Protein AF-A0A2V6G605-F1 (afdb_monomer)

Radius of gyration: 18.35 Å; Cα contacts (8 Å, |Δi|>4): 26; chains: 1; bounding box: 51×36×40 Å

Secondary structure (DSSP, 8-state):
-----S---S-HHHHHHHHHTTS--------TT----TT----PPPSPPPPPP-----SSPPHHHHHHHHHHHHHHHHHHHHHHHHHHHHHHTS------

pLDDT: mean 84.26, std 15.75, range [42.09, 97.81]

Foldseek 3Di:
DDDDDPDDDDDPVVQLVCVLVPVNHDDDDPDQPDDRDPSDDDDDDPDDDDDDDDDDDDDDDDPVNVVVVVVVVVVVVVSVVVVVVVVVVSVVPPDDDPDD

Mean predicted aligned error: 8.04 Å

Solvent-accessible surface area (backbone atoms only — not comparable to full-atom values): 7044 Å² total; per-residue (Å²): 138,88,85,83,84,90,76,90,76,97,42,71,70,55,42,51,52,43,35,75,71,66,76,56,86,71,88,78,80,89,55,86,93,69,72,73,57,91,93,51,80,90,79,88,77,79,95,65,82,82,87,84,85,83,87,86,83,78,84,80,80,51,71,70,57,52,53,49,51,57,51,49,54,56,49,51,54,53,50,52,56,52,51,56,58,50,56,54,56,59,60,72,69,70,75,74,83,80,80,129

Sequence (100 aa):
MEWFCGIEVTSERLIQHYVASGYGIGLTVAVPGFNPPPQLRALPLSDFPPVVVGVAWSGKLPNIARQLLAELDIEATTQRARIGKRGSRSAATSFSRVRL

Structure (mmCIF, N/CA/C/O backbone):
data_AF-A0A2V6G605-F1
#
_entry.id   AF-A0A2V6G605-F1
#
loop_
_atom_site.group_PDB
_atom_site.id
_atom_site.type_symbol
_atom_site.label_atom_id
_atom_site.label_alt_id
_atom_site.label_comp_id
_atom_site.label_asym_id
_atom_site.label_entity_id
_atom_site.label_seq_id
_atom_site.pdbx_PDB_ins_code
_atom_site.Cartn_x
_atom_site.Cartn_y
_atom_site.Cartn_z
_atom_site.occupancy
_atom_site.B_iso_or_equiv
_atom_site.auth_seq_id
_atom_site.auth_comp_id
_atom_site.auth_asym_id
_atom_site.auth_atom_id
_atom_site.pdbx_PDB_model_num
ATOM 1 N N . MET A 1 1 ? 25.576 5.158 -2.003 1.00 60.53 1 MET A N 1
ATOM 2 C CA . MET A 1 1 ? 25.125 4.822 -3.368 1.00 60.53 1 MET A CA 1
ATOM 3 C C . MET A 1 1 ? 23.834 5.581 -3.583 1.00 60.53 1 MET A C 1
ATOM 5 O O . MET A 1 1 ? 22.966 5.482 -2.727 1.00 60.53 1 MET A O 1
ATOM 9 N N . GLU A 1 2 ? 23.749 6.387 -4.632 1.00 82.69 2 GLU A N 1
ATOM 10 C CA . GLU A 1 2 ? 22.564 7.190 -4.943 1.00 82.69 2 GLU A CA 1
ATOM 11 C C . GLU A 1 2 ? 21.850 6.539 -6.132 1.00 82.69 2 GLU A C 1
ATOM 13 O O . GLU A 1 2 ? 22.498 6.189 -7.120 1.00 82.69 2 GLU A O 1
ATOM 18 N N . TRP A 1 3 ? 20.545 6.289 -6.007 1.00 81.81 3 TRP A N 1
ATOM 19 C CA . TRP A 1 3 ? 19.729 5.690 -7.063 1.00 81.81 3 TRP A CA 1
ATOM 20 C C . TRP A 1 3 ? 18.706 6.717 -7.539 1.00 81.81 3 TRP A C 1
ATOM 22 O O . TRP A 1 3 ? 17.818 7.108 -6.785 1.00 81.81 3 TRP A O 1
ATOM 32 N N . PHE A 1 4 ? 18.852 7.164 -8.785 1.00 85.31 4 PHE A N 1
ATOM 33 C CA . PHE A 1 4 ? 17.971 8.165 -9.377 1.00 85.31 4 PHE A CA 1
ATOM 34 C C . PHE A 1 4 ? 16.745 7.509 -10.015 1.00 85.31 4 PHE A C 1
ATOM 36 O O . PHE A 1 4 ? 16.862 6.561 -10.795 1.00 85.31 4 PHE A O 1
ATOM 43 N N . CYS A 1 5 ? 15.565 8.042 -9.700 1.00 89.62 5 CYS A N 1
ATOM 44 C CA . CYS A 1 5 ? 14.313 7.634 -10.325 1.00 89.62 5 CYS A CA 1
ATOM 45 C C . CYS A 1 5 ? 14.219 8.224 -11.742 1.00 89.62 5 CYS A C 1
ATOM 47 O O . CYS A 1 5 ? 14.273 9.440 -11.905 1.00 89.62 5 CYS A O 1
ATOM 49 N N . GLY A 1 6 ? 14.085 7.372 -12.765 1.00 90.81 6 GLY A N 1
ATOM 50 C CA . GLY A 1 6 ? 13.951 7.812 -14.161 1.00 90.81 6 GLY A CA 1
ATOM 51 C C . GLY A 1 6 ? 12.515 8.140 -14.587 1.00 90.81 6 GLY A C 1
ATOM 52 O O . GLY A 1 6 ? 12.317 8.950 -15.488 1.00 90.81 6 GLY A O 1
ATOM 53 N N . ILE A 1 7 ? 11.515 7.511 -13.958 1.00 94.19 7 ILE A N 1
ATOM 54 C CA . ILE A 1 7 ? 10.087 7.729 -14.227 1.00 94.19 7 ILE A CA 1
ATOM 55 C C . ILE A 1 7 ? 9.328 7.616 -12.906 1.00 94.19 7 ILE A C 1
ATOM 57 O O . ILE A 1 7 ? 9.339 6.562 -12.270 1.00 94.19 7 ILE A O 1
ATOM 61 N N . GLU A 1 8 ? 8.624 8.679 -12.526 1.00 94.88 8 GLU A N 1
ATOM 62 C CA . GLU A 1 8 ? 7.724 8.683 -11.376 1.00 94.88 8 GLU A CA 1
ATOM 63 C C . GLU A 1 8 ? 6.272 8.533 -11.840 1.00 94.88 8 GLU A C 1
ATOM 65 O O . GLU A 1 8 ? 5.824 9.201 -12.772 1.00 94.88 8 GLU A O 1
ATOM 70 N N . VAL A 1 9 ? 5.530 7.630 -11.199 1.00 95.00 9 VAL A N 1
ATOM 71 C CA . VAL A 1 9 ? 4.124 7.356 -11.515 1.00 95.00 9 VAL A CA 1
ATOM 72 C C . VAL A 1 9 ? 3.312 7.187 -10.239 1.00 95.00 9 VAL A C 1
ATOM 74 O O . VAL A 1 9 ? 3.826 6.783 -9.201 1.00 95.00 9 VAL A O 1
ATOM 77 N N . THR A 1 10 ? 2.010 7.439 -10.329 1.00 93.81 10 THR A N 1
ATOM 78 C CA . THR A 1 10 ? 1.101 7.486 -9.171 1.00 93.81 10 THR A CA 1
ATOM 79 C C . THR A 1 10 ? 0.358 6.176 -8.897 1.00 93.81 10 THR A C 1
ATOM 81 O O . THR A 1 10 ? -0.507 6.122 -8.025 1.00 93.81 10 THR A O 1
ATOM 84 N N . SER A 1 11 ? 0.641 5.108 -9.648 1.00 91.88 11 SER A N 1
ATOM 85 C CA . SER A 1 11 ? -0.079 3.838 -9.525 1.00 91.88 11 SER A CA 1
ATOM 86 C C . SER A 1 11 ? 0.810 2.637 -9.797 1.00 91.88 11 SER A C 1
ATOM 88 O O . SER A 1 11 ? 1.536 2.599 -10.789 1.00 91.88 11 SER A O 1
ATOM 90 N N . GLU A 1 12 ? 0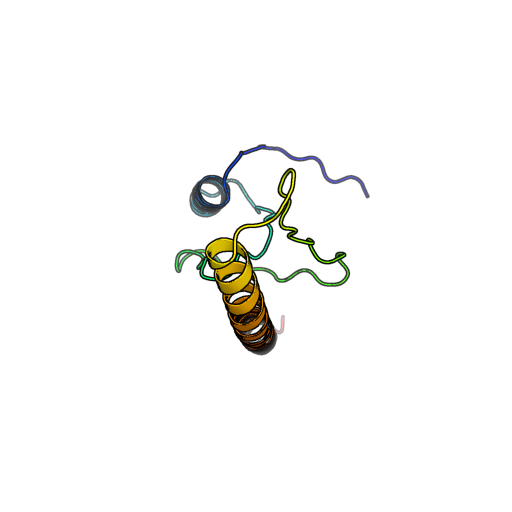.642 1.591 -8.988 1.00 91.31 12 GLU A N 1
ATOM 91 C CA . GLU A 1 12 ? 1.293 0.297 -9.189 1.00 91.31 12 GLU A CA 1
ATOM 92 C C . GLU A 1 12 ? 0.988 -0.315 -10.569 1.00 91.31 12 GLU A C 1
ATOM 94 O O . GLU A 1 12 ? 1.844 -0.955 -11.177 1.00 91.31 12 GLU A O 1
ATOM 99 N N . ARG A 1 13 ? -0.204 -0.060 -11.128 1.00 91.88 13 ARG A N 1
ATOM 100 C CA . ARG A 1 13 ? -0.564 -0.520 -12.481 1.00 91.88 13 ARG A CA 1
ATOM 101 C C . ARG A 1 13 ? 0.294 0.129 -13.566 1.00 91.88 13 ARG A C 1
ATOM 103 O O . ARG A 1 13 ? 0.650 -0.539 -14.531 1.00 91.88 13 ARG A O 1
ATOM 110 N N . LEU A 1 14 ? 0.638 1.408 -13.405 1.00 94.69 14 LEU A N 1
ATOM 111 C CA . LEU A 1 14 ? 1.527 2.099 -14.340 1.00 94.69 14 LEU A CA 1
ATOM 112 C C . LEU A 1 14 ? 2.950 1.563 -14.217 1.00 94.69 14 LEU A C 1
ATOM 114 O O . LEU A 1 14 ? 3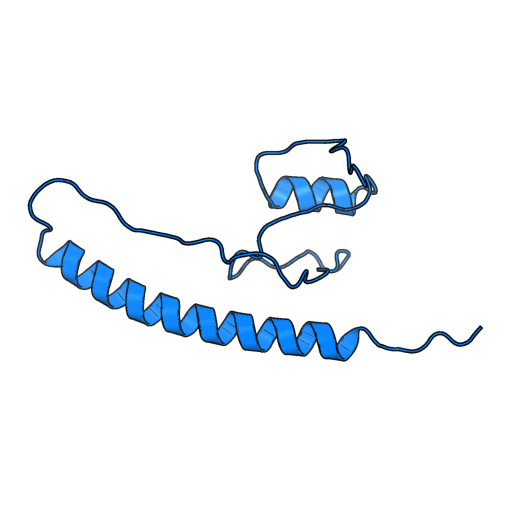.571 1.289 -15.238 1.00 94.69 14 LEU A O 1
ATOM 118 N N . ILE A 1 15 ? 3.425 1.314 -12.992 1.00 94.31 15 ILE A N 1
ATOM 119 C CA . ILE A 1 15 ? 4.730 0.676 -12.762 1.00 94.31 15 ILE A CA 1
ATOM 120 C C . ILE A 1 15 ? 4.804 -0.648 -13.528 1.00 94.31 15 ILE A C 1
ATOM 122 O O . ILE A 1 15 ? 5.729 -0.860 -14.308 1.00 94.31 15 ILE A O 1
ATOM 126 N N . GLN A 1 16 ? 3.802 -1.518 -13.370 1.00 92.88 16 GLN A N 1
ATOM 127 C CA . GLN A 1 16 ? 3.748 -2.790 -14.094 1.00 92.88 16 GLN A CA 1
ATOM 128 C C . GLN A 1 16 ? 3.750 -2.604 -15.610 1.00 92.88 16 GLN A C 1
ATOM 130 O O . GLN A 1 16 ? 4.448 -3.335 -16.308 1.00 92.88 16 GLN A O 1
ATOM 135 N N . HIS A 1 17 ? 2.996 -1.633 -16.124 1.00 94.75 17 HIS A N 1
ATOM 136 C CA . HIS A 1 17 ? 2.951 -1.361 -17.555 1.00 94.75 17 HIS A CA 1
ATOM 137 C C . HIS A 1 17 ? 4.318 -0.926 -18.102 1.00 94.75 17 HIS A C 1
ATOM 139 O O . HIS A 1 17 ? 4.766 -1.466 -19.110 1.00 94.75 17 HIS A O 1
ATOM 145 N N . TYR A 1 18 ? 5.021 -0.018 -17.422 1.00 95.75 18 TYR A N 1
ATOM 146 C CA . TYR A 1 18 ? 6.352 0.426 -17.846 1.00 95.75 18 TYR A CA 1
ATOM 147 C C . TYR A 1 18 ? 7.396 -0.693 -17.763 1.00 95.75 18 TYR A C 1
ATOM 149 O O . TYR A 1 18 ? 8.160 -0.888 -18.709 1.00 95.75 18 TYR A O 1
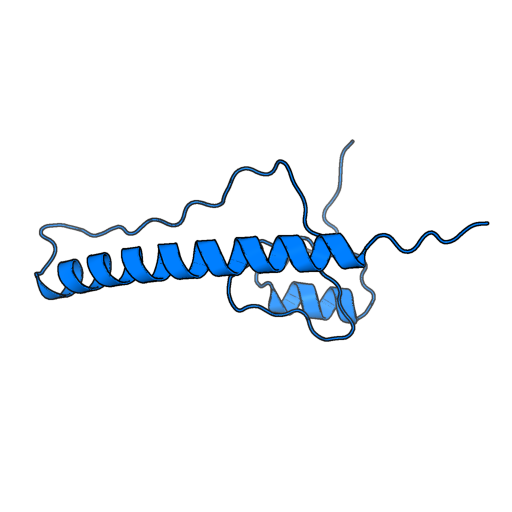ATOM 157 N N . VAL A 1 19 ? 7.396 -1.480 -16.683 1.00 95.44 19 VAL A N 1
ATOM 158 C CA . VAL A 1 19 ? 8.311 -2.626 -16.540 1.00 95.44 19 VAL A CA 1
ATOM 159 C C . VAL A 1 19 ? 8.044 -3.666 -17.630 1.00 95.44 19 VAL A C 1
ATOM 161 O O . VAL A 1 19 ? 8.978 -4.130 -18.279 1.00 95.44 19 VAL A O 1
ATOM 164 N N . ALA A 1 20 ? 6.775 -3.997 -17.884 1.00 95.12 20 ALA A N 1
ATOM 165 C CA . ALA A 1 20 ? 6.394 -4.939 -18.935 1.00 95.12 20 ALA A CA 1
ATOM 166 C C . ALA A 1 20 ? 6.778 -4.453 -20.339 1.00 95.12 20 ALA A C 1
ATOM 168 O O . ALA A 1 20 ? 7.107 -5.270 -21.194 1.00 95.12 20 ALA A O 1
ATOM 169 N N . SER A 1 21 ? 6.768 -3.138 -20.560 1.00 95.06 21 SER A N 1
ATOM 170 C CA . SER A 1 21 ? 7.187 -2.501 -21.812 1.00 95.06 21 SER A CA 1
ATOM 171 C C . SER A 1 21 ? 8.710 -2.336 -21.942 1.00 95.06 21 SER A C 1
ATOM 173 O O . SER A 1 21 ? 9.172 -1.751 -22.916 1.00 95.06 21 SER A O 1
ATOM 175 N N . GLY A 1 22 ? 9.507 -2.837 -20.989 1.00 95.25 22 GLY A N 1
ATOM 176 C CA . GLY A 1 22 ? 10.970 -2.860 -21.086 1.00 95.25 22 GLY A CA 1
ATOM 177 C C . GLY A 1 22 ? 11.687 -1.615 -20.556 1.00 95.25 22 GLY A C 1
ATOM 178 O O . GLY A 1 22 ? 12.882 -1.463 -20.792 1.00 95.25 22 GLY A O 1
ATOM 179 N N . TYR A 1 23 ? 11.009 -0.749 -19.797 1.00 94.88 23 TYR A N 1
ATOM 180 C CA . TYR A 1 23 ? 11.602 0.479 -19.241 1.00 94.88 23 TYR A CA 1
ATOM 181 C C . TYR A 1 23 ? 12.486 0.245 -17.996 1.00 94.88 23 TYR A C 1
ATOM 183 O O . TYR A 1 23 ? 12.908 1.200 -17.348 1.00 94.88 23 TYR A O 1
ATOM 191 N N . GLY A 1 24 ? 12.787 -1.011 -17.651 1.00 93.00 24 GLY A N 1
ATOM 192 C CA . GLY A 1 24 ? 13.677 -1.375 -16.544 1.00 93.00 24 GLY A CA 1
ATOM 193 C C . GLY A 1 24 ? 12.948 -1.987 -15.347 1.00 93.00 24 GLY A C 1
ATOM 194 O O . GLY A 1 24 ? 12.059 -2.816 -15.519 1.00 93.00 24 GLY A O 1
ATOM 195 N N . ILE A 1 25 ? 13.362 -1.620 -14.128 1.00 93.81 25 ILE A N 1
ATOM 196 C CA . ILE A 1 25 ? 12.842 -2.163 -12.860 1.00 93.81 25 ILE A CA 1
ATOM 197 C C . ILE A 1 25 ? 11.973 -1.111 -12.168 1.00 93.81 25 ILE A C 1
ATOM 199 O O . ILE A 1 25 ? 12.355 0.052 -12.071 1.00 93.81 25 ILE A O 1
ATOM 203 N N . GLY A 1 26 ? 10.822 -1.539 -11.650 1.00 93.44 26 GLY A N 1
ATOM 204 C CA . GLY A 1 26 ? 9.935 -0.717 -10.832 1.00 93.44 26 GLY A CA 1
ATOM 205 C C . GLY A 1 26 ? 10.043 -1.051 -9.346 1.00 93.44 26 GLY A C 1
ATOM 206 O O . GLY A 1 26 ? 10.243 -2.212 -8.986 1.00 93.44 26 GLY A O 1
ATOM 207 N N . LEU A 1 27 ? 9.861 -0.046 -8.487 1.00 92.38 27 LEU A N 1
ATOM 208 C CA . LEU A 1 27 ? 9.741 -0.210 -7.037 1.00 92.38 27 LEU A CA 1
ATOM 209 C C . LEU A 1 27 ? 8.317 0.139 -6.599 1.00 92.38 27 LEU A C 1
ATOM 211 O O . LEU A 1 27 ? 7.806 1.200 -6.938 1.00 92.38 27 LEU A O 1
ATOM 215 N N . THR A 1 28 ? 7.686 -0.747 -5.832 1.00 90.88 28 THR A N 1
ATOM 216 C CA . THR A 1 28 ? 6.336 -0.550 -5.292 1.00 90.88 28 THR A CA 1
ATOM 217 C C . THR A 1 28 ? 6.195 -1.224 -3.932 1.00 90.88 28 THR A C 1
ATOM 219 O O . THR A 1 28 ? 6.971 -2.115 -3.581 1.00 90.88 28 THR A O 1
ATOM 222 N N . VAL A 1 29 ? 5.179 -0.817 -3.174 1.00 89.75 29 VAL A N 1
ATOM 223 C CA . VAL A 1 29 ? 4.744 -1.520 -1.966 1.00 89.75 29 VAL A CA 1
ATOM 224 C C . VAL A 1 29 ? 3.999 -2.799 -2.349 1.00 89.75 29 VAL A C 1
ATOM 226 O O . VAL A 1 29 ? 3.262 -2.832 -3.331 1.00 89.75 29 VAL A O 1
ATOM 229 N N . ALA A 1 30 ? 4.171 -3.863 -1.566 1.00 86.19 30 ALA A N 1
ATOM 230 C CA . ALA A 1 30 ? 3.472 -5.125 -1.793 1.00 86.19 30 ALA A CA 1
ATOM 231 C C . ALA A 1 30 ? 2.015 -5.036 -1.305 1.00 86.19 30 ALA A C 1
ATOM 233 O O . ALA A 1 30 ? 1.705 -5.422 -0.174 1.00 86.19 30 ALA A O 1
ATOM 234 N N . VAL A 1 31 ? 1.118 -4.520 -2.149 1.00 85.94 31 VAL A N 1
ATOM 235 C CA . VAL A 1 31 ? -0.308 -4.399 -1.817 1.00 85.94 31 VAL A CA 1
ATOM 236 C C . VAL A 1 31 ? -0.969 -5.789 -1.798 1.00 85.94 31 VAL A C 1
ATOM 238 O O . VAL A 1 31 ? -0.857 -6.547 -2.769 1.00 85.94 31 VAL A O 1
ATOM 241 N N . PRO A 1 32 ? -1.684 -6.164 -0.718 1.00 83.69 32 PRO A N 1
ATOM 242 C CA . PRO A 1 32 ? -2.387 -7.443 -0.653 1.00 83.69 32 PRO A CA 1
ATOM 243 C C . PRO A 1 32 ? -3.396 -7.599 -1.795 1.00 83.69 32 PRO A C 1
ATOM 245 O O . PRO A 1 32 ? -4.110 -6.666 -2.146 1.00 83.69 32 PRO A O 1
ATOM 248 N N . GLY A 1 33 ? -3.461 -8.795 -2.383 1.00 81.12 33 GLY A N 1
ATOM 249 C CA . GLY A 1 33 ? -4.364 -9.087 -3.504 1.00 81.12 33 GLY A CA 1
ATOM 250 C C . GLY A 1 33 ? -3.888 -8.574 -4.866 1.00 81.12 33 GLY A C 1
ATOM 251 O O . GLY A 1 33 ? -4.440 -8.986 -5.885 1.00 81.12 33 GLY A O 1
ATOM 252 N N . PHE A 1 34 ? -2.835 -7.758 -4.918 1.00 81.19 34 PHE A N 1
ATOM 253 C CA . PHE A 1 34 ? -2.246 -7.348 -6.181 1.00 81.19 34 PHE A CA 1
ATOM 254 C C . PHE A 1 34 ? -1.271 -8.417 -6.689 1.00 81.19 34 PHE A C 1
ATOM 256 O O . PHE A 1 34 ? -0.409 -8.923 -5.961 1.00 81.19 34 PHE A O 1
ATOM 263 N N . ASN A 1 35 ? -1.458 -8.832 -7.940 1.00 82.38 35 ASN A N 1
ATOM 264 C CA . ASN A 1 35 ? -0.674 -9.885 -8.574 1.00 82.38 35 ASN A CA 1
ATOM 265 C C . ASN A 1 35 ? 0.033 -9.305 -9.798 1.00 82.38 35 ASN A C 1
ATOM 267 O O . ASN A 1 35 ? -0.650 -8.749 -10.660 1.00 82.38 35 ASN A O 1
ATOM 271 N N . PRO A 1 36 ? 1.367 -9.437 -9.908 1.00 84.38 36 PRO A N 1
ATOM 272 C CA . PRO A 1 36 ? 2.047 -9.085 -11.140 1.00 84.38 36 PRO A CA 1
ATOM 273 C C . PRO A 1 36 ? 1.534 -9.943 -12.310 1.00 84.38 36 PRO A C 1
ATOM 275 O O . PRO A 1 36 ? 1.258 -11.131 -12.112 1.00 84.38 36 PRO A O 1
ATOM 278 N N . PRO A 1 37 ? 1.406 -9.363 -13.519 1.00 87.44 37 PRO A N 1
ATOM 279 C CA . PRO A 1 37 ? 1.190 -10.117 -14.747 1.00 87.44 37 PRO A CA 1
ATOM 280 C C . PRO A 1 37 ? 2.240 -11.228 -14.905 1.00 87.44 37 PRO A C 1
ATOM 282 O O . PRO A 1 37 ? 3.364 -11.044 -14.444 1.00 87.44 37 PRO A O 1
ATOM 285 N N . PRO A 1 38 ? 1.945 -12.339 -15.606 1.00 89.88 38 PRO A N 1
ATOM 286 C CA . PRO A 1 38 ? 2.848 -13.496 -15.698 1.00 89.88 38 PRO A CA 1
ATOM 287 C C . PRO A 1 38 ? 4.264 -13.191 -16.212 1.00 89.88 38 PRO A C 1
ATOM 289 O O . PRO A 1 38 ? 5.217 -13.860 -15.828 1.00 89.88 38 PRO A O 1
ATOM 292 N N . GLN A 1 39 ? 4.407 -12.175 -17.066 1.00 92.75 39 GLN A N 1
ATOM 293 C CA . GLN A 1 39 ? 5.696 -11.718 -17.603 1.00 92.75 39 GLN A CA 1
ATOM 294 C C . GLN A 1 39 ? 6.540 -10.910 -16.604 1.00 92.75 39 GLN A C 1
ATOM 296 O O . GLN A 1 39 ? 7.702 -10.620 -16.874 1.00 92.75 39 GLN A O 1
ATOM 301 N N . LEU A 1 40 ? 5.965 -10.529 -15.461 1.00 93.56 40 LEU A N 1
ATOM 302 C CA . LEU A 1 40 ? 6.634 -9.788 -14.401 1.00 93.56 40 LEU A CA 1
ATOM 303 C C . LEU A 1 40 ? 6.867 -10.682 -13.187 1.00 93.56 40 LEU A C 1
ATOM 305 O O . LEU A 1 40 ? 6.026 -11.488 -12.794 1.00 93.56 40 LEU A O 1
ATOM 309 N N . ARG A 1 41 ? 8.006 -10.474 -12.529 1.00 90.25 41 ARG A N 1
ATOM 310 C CA . ARG A 1 41 ? 8.358 -11.156 -11.285 1.00 90.25 41 ARG A CA 1
ATOM 311 C C . ARG A 1 41 ? 8.613 -10.132 -10.192 1.00 90.25 41 ARG A C 1
ATOM 313 O O . ARG A 1 41 ? 9.387 -9.200 -10.384 1.00 90.25 41 ARG A O 1
ATOM 320 N N . ALA A 1 42 ? 7.996 -10.341 -9.033 1.00 89.12 42 ALA A N 1
ATOM 321 C CA . ALA A 1 42 ? 8.277 -9.541 -7.850 1.00 89.12 42 ALA A CA 1
ATOM 322 C C . ALA A 1 42 ? 9.629 -9.936 -7.233 1.00 89.12 42 ALA A C 1
ATOM 324 O O . ALA A 1 42 ? 9.928 -11.123 -7.073 1.00 89.12 42 ALA A O 1
ATOM 325 N N . LEU A 1 43 ? 10.419 -8.931 -6.858 1.00 90.56 43 LEU A N 1
ATOM 326 C CA . LEU A 1 43 ? 11.640 -9.074 -6.070 1.00 90.56 43 LEU A CA 1
ATOM 327 C C . LEU A 1 43 ? 11.351 -8.570 -4.653 1.00 90.56 43 LEU A C 1
ATOM 329 O O . LEU A 1 43 ? 11.267 -7.357 -4.465 1.00 90.56 43 LEU A O 1
ATOM 333 N N . PRO A 1 44 ? 11.129 -9.457 -3.665 1.00 87.38 44 PRO A N 1
ATOM 334 C CA . PRO A 1 44 ? 10.870 -9.014 -2.305 1.00 87.38 44 PRO A CA 1
ATOM 335 C C . PRO A 1 44 ? 12.131 -8.367 -1.735 1.00 87.38 44 PRO A C 1
ATOM 337 O O . PRO A 1 44 ? 13.210 -8.957 -1.777 1.00 87.38 44 PRO A O 1
ATOM 340 N N . LEU A 1 45 ? 11.978 -7.162 -1.196 1.00 88.00 45 LEU A N 1
ATOM 341 C CA . LEU A 1 45 ? 13.046 -6.453 -0.509 1.00 88.00 45 LEU A CA 1
ATOM 342 C C . LEU A 1 45 ? 12.843 -6.588 1.003 1.00 88.00 45 LEU A C 1
ATOM 344 O O . LEU A 1 45 ? 11.741 -6.351 1.504 1.00 88.00 45 LEU A O 1
ATOM 348 N N . SER A 1 46 ? 13.887 -7.011 1.714 1.00 86.06 46 SER A N 1
ATOM 349 C CA . SER A 1 46 ? 13.914 -7.082 3.177 1.00 86.06 46 SER A CA 1
ATOM 350 C C . SER A 1 46 ? 14.384 -5.762 3.784 1.00 86.06 46 SER A C 1
ATOM 352 O O . SER A 1 46 ? 14.841 -4.871 3.074 1.00 86.06 46 SER A O 1
ATOM 354 N N . ASP A 1 47 ? 14.269 -5.648 5.107 1.00 88.50 47 ASP A N 1
ATOM 355 C CA . ASP A 1 47 ? 14.871 -4.561 5.893 1.00 88.50 47 ASP A CA 1
ATOM 356 C C . ASP A 1 47 ? 14.265 -3.165 5.655 1.00 88.50 47 ASP A C 1
ATOM 358 O O . ASP A 1 47 ? 14.794 -2.156 6.117 1.00 88.50 47 ASP A O 1
ATOM 362 N N . PHE A 1 48 ? 13.097 -3.109 5.007 1.00 87.75 48 PHE A N 1
ATOM 363 C CA . PHE A 1 48 ? 12.263 -1.911 4.948 1.00 87.75 48 PHE A CA 1
ATOM 364 C C . PHE A 1 48 ? 11.298 -1.863 6.142 1.00 87.75 48 PHE A C 1
ATOM 366 O O . PHE A 1 48 ? 10.694 -2.888 6.485 1.00 87.75 48 PHE A O 1
ATOM 373 N N . PRO A 1 49 ? 11.096 -0.687 6.768 1.00 87.69 49 PRO A N 1
ATOM 374 C CA . PRO A 1 49 ? 10.068 -0.533 7.786 1.00 87.69 49 PRO A CA 1
ATOM 375 C C . PRO A 1 49 ? 8.677 -0.795 7.181 1.00 87.69 49 PRO A C 1
ATOM 377 O O . PRO A 1 49 ? 8.431 -0.455 6.019 1.00 87.69 49 PRO A O 1
ATOM 380 N N . PRO A 1 50 ? 7.745 -1.394 7.942 1.00 83.06 50 PRO A N 1
ATOM 381 C CA . PRO A 1 50 ? 6.411 -1.673 7.436 1.00 83.06 50 PRO A CA 1
ATOM 382 C C . PRO A 1 50 ? 5.637 -0.376 7.185 1.00 83.06 50 PRO A C 1
ATOM 384 O O . PRO A 1 50 ? 5.694 0.566 7.975 1.00 83.06 50 PRO A O 1
ATOM 387 N N . VAL A 1 51 ? 4.844 -0.363 6.114 1.00 87.31 51 VAL A N 1
ATOM 388 C CA . VAL A 1 51 ? 3.870 0.705 5.871 1.00 87.31 51 VAL A CA 1
ATOM 389 C C . VAL A 1 51 ? 2.697 0.518 6.830 1.00 87.31 51 VAL A C 1
ATOM 391 O O . VAL A 1 51 ? 2.011 -0.504 6.791 1.00 87.31 51 VAL A O 1
ATOM 394 N N . VAL A 1 52 ? 2.477 1.500 7.705 1.00 88.75 52 VAL A N 1
ATOM 395 C CA . VAL A 1 52 ? 1.370 1.490 8.667 1.00 88.75 52 VAL A CA 1
ATOM 396 C C . VAL A 1 52 ? 0.142 2.126 8.026 1.00 88.75 52 VAL A C 1
ATOM 398 O O . VAL A 1 52 ? 0.185 3.271 7.583 1.00 88.75 52 VAL A O 1
ATOM 401 N N . VAL A 1 53 ? -0.963 1.383 8.004 1.00 88.88 53 VAL A N 1
ATOM 402 C CA . VAL A 1 53 ? -2.277 1.887 7.595 1.00 88.88 53 VAL A CA 1
ATOM 403 C C . VAL A 1 53 ? -3.089 2.153 8.856 1.00 88.88 53 VAL A C 1
ATOM 405 O O . VAL A 1 53 ? -3.232 1.265 9.693 1.00 88.88 53 VAL A O 1
ATOM 408 N N . GLY A 1 54 ? -3.593 3.377 9.001 1.00 92.06 54 GLY A N 1
ATOM 409 C CA . GLY A 1 54 ? -4.416 3.797 10.134 1.00 92.06 54 GLY A CA 1
ATOM 410 C C . GLY A 1 54 ? -5.806 4.243 9.696 1.00 92.06 54 GLY A C 1
ATOM 411 O O . GLY A 1 54 ? -6.016 4.610 8.540 1.00 92.06 54 GLY A O 1
ATOM 412 N N . VAL A 1 55 ? -6.749 4.241 10.638 1.00 94.06 55 VAL A N 1
ATOM 413 C CA . VAL A 1 55 ? -8.097 4.785 10.445 1.00 94.06 55 VAL A CA 1
ATOM 414 C C . VAL A 1 55 ? -8.266 6.010 11.336 1.00 94.06 55 VAL A C 1
ATOM 416 O O . VAL A 1 55 ? -7.917 5.973 12.514 1.00 94.06 55 VAL A O 1
ATOM 419 N N . ALA A 1 56 ? -8.803 7.094 10.778 1.00 94.19 56 ALA A N 1
ATOM 420 C CA . ALA A 1 56 ? -9.059 8.339 11.493 1.00 94.19 56 ALA A CA 1
ATOM 421 C C . ALA A 1 56 ? -10.524 8.758 11.330 1.00 9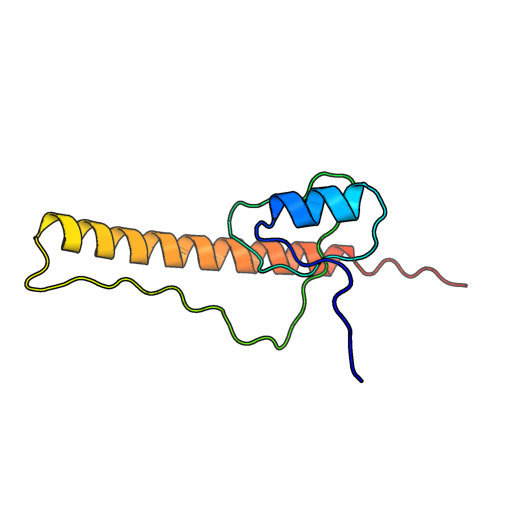4.19 56 ALA A C 1
ATOM 423 O O . ALA A 1 56 ? -11.120 8.567 10.270 1.00 94.19 56 ALA A O 1
ATOM 424 N N . TRP A 1 57 ? -11.102 9.342 12.379 1.00 95.12 57 TRP A N 1
ATOM 425 C CA . TRP A 1 57 ? -12.456 9.896 12.370 1.00 95.12 57 TRP A CA 1
ATOM 426 C C . TRP A 1 57 ? -12.539 11.129 13.272 1.00 95.12 57 TRP A C 1
ATOM 428 O O . TRP A 1 57 ? -11.710 11.323 14.162 1.00 95.12 57 TRP A O 1
ATOM 438 N N . SER A 1 58 ? -13.562 11.954 13.057 1.00 95.25 58 SER A N 1
ATOM 439 C CA . SER A 1 58 ? -13.874 13.095 13.914 1.00 95.25 58 SER A CA 1
ATOM 440 C C . SER A 1 58 ? -15.037 12.776 14.859 1.00 95.25 58 SER A C 1
ATOM 442 O O . SER A 1 58 ? -15.965 12.040 14.520 1.00 95.25 58 SER A O 1
ATOM 444 N N . GLY A 1 59 ? -14.995 13.338 16.069 1.00 94.94 59 GLY A N 1
ATOM 445 C CA . GLY A 1 59 ? -16.076 13.214 17.047 1.00 94.94 59 GLY A CA 1
ATOM 446 C C . GLY A 1 59 ? -16.319 11.786 17.553 1.00 94.94 59 GLY A C 1
ATOM 447 O O . GLY A 1 59 ? -15.407 10.963 17.667 1.00 94.94 59 GLY A O 1
ATOM 448 N N . LYS A 1 60 ? -17.574 11.495 17.918 1.00 94.62 60 LYS A N 1
ATOM 449 C CA . LYS A 1 60 ? -17.966 10.198 18.480 1.00 9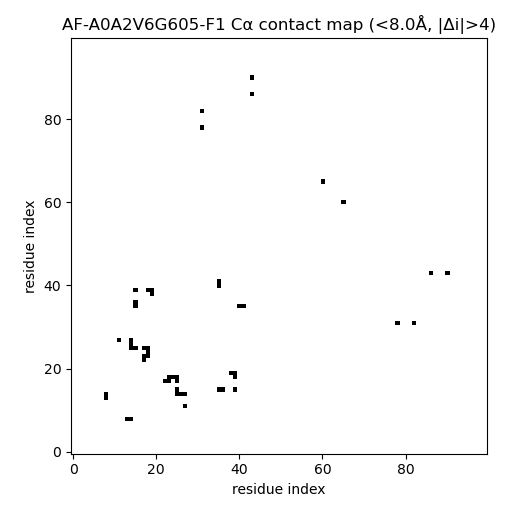4.62 60 LYS A CA 1
ATOM 450 C C . LYS A 1 60 ? -18.231 9.191 17.364 1.00 94.62 60 LYS A C 1
ATOM 452 O O . LYS A 1 60 ? -19.160 9.360 16.583 1.00 94.62 60 LYS A O 1
ATOM 457 N N . LEU A 1 61 ? -17.472 8.098 17.365 1.00 95.94 61 LEU A N 1
ATOM 458 C CA . LEU A 1 61 ? -17.639 7.005 16.410 1.00 95.94 61 LEU A CA 1
ATOM 459 C C . LEU A 1 61 ? -18.996 6.289 16.603 1.00 95.94 61 LEU A C 1
ATOM 461 O O . LEU A 1 61 ? -19.217 5.741 17.696 1.00 95.94 61 LEU A O 1
ATOM 465 N N . PRO A 1 62 ? -19.884 6.261 15.585 1.00 96.38 62 PRO A N 1
ATOM 466 C CA . PRO A 1 62 ? -21.156 5.536 15.635 1.00 96.38 62 PRO A CA 1
ATOM 467 C C . PRO A 1 62 ? -20.966 4.030 15.849 1.00 96.38 62 PRO A C 1
ATOM 469 O O . PRO A 1 62 ? -19.941 3.468 15.467 1.00 96.38 62 PRO A O 1
ATOM 472 N N . ASN A 1 63 ? -21.978 3.349 16.394 1.00 97.31 63 ASN A N 1
ATOM 473 C CA . ASN A 1 63 ? -21.896 1.909 16.685 1.00 97.31 63 ASN A CA 1
ATOM 474 C C . ASN A 1 63 ? -21.617 1.060 15.434 1.00 97.31 63 ASN A C 1
ATOM 476 O O . ASN A 1 63 ? -20.817 0.134 15.500 1.00 97.31 63 ASN A O 1
ATOM 480 N N . ILE A 1 64 ? -22.205 1.411 14.285 1.00 97.12 64 ILE A N 1
ATOM 481 C CA . ILE A 1 64 ? -21.945 0.705 13.022 1.00 97.12 64 ILE A CA 1
ATOM 482 C C . ILE A 1 64 ? -20.488 0.848 12.564 1.00 97.12 64 ILE A C 1
ATOM 484 O O . ILE A 1 64 ? -19.884 -0.115 12.106 1.00 97.12 64 ILE A O 1
ATOM 488 N N . ALA A 1 65 ? -19.890 2.027 12.752 1.00 96.56 65 ALA A N 1
ATOM 489 C CA . ALA A 1 65 ? -18.497 2.255 12.399 1.00 96.56 65 ALA A CA 1
ATOM 490 C C . ALA A 1 65 ? -17.552 1.513 13.359 1.00 96.56 65 ALA A C 1
ATOM 492 O O . ALA A 1 65 ? -16.555 0.961 12.916 1.00 96.56 65 ALA A O 1
ATOM 493 N N . ARG A 1 66 ? -17.895 1.411 14.652 1.00 96.50 66 ARG A N 1
ATOM 494 C CA . ARG A 1 66 ? -17.160 0.560 15.608 1.00 96.50 66 ARG A CA 1
ATOM 495 C C . ARG A 1 66 ? -17.183 -0.911 15.202 1.00 96.50 66 ARG A C 1
ATOM 497 O O . ARG A 1 66 ? -16.145 -1.557 15.250 1.00 96.50 66 ARG A O 1
ATOM 504 N N . GLN A 1 67 ? -18.346 -1.415 14.785 1.00 97.81 67 GLN A N 1
ATOM 505 C CA . GLN A 1 67 ? -18.472 -2.789 14.301 1.00 97.81 67 GLN A CA 1
ATOM 506 C C . GLN A 1 67 ? -17.621 -3.018 13.048 1.00 97.81 67 GLN A C 1
ATOM 508 O O . GLN A 1 67 ? -16.945 -4.036 12.949 1.00 97.81 67 GLN A O 1
ATOM 513 N N . LEU A 1 68 ? -17.606 -2.053 12.123 1.00 97.06 68 LEU A N 1
ATOM 514 C CA . LEU A 1 68 ? -16.736 -2.106 10.950 1.00 97.06 68 LEU A CA 1
ATOM 515 C C . LEU A 1 68 ? -15.254 -2.158 11.342 1.00 97.06 68 LEU A C 1
ATOM 517 O O . LEU A 1 68 ? -14.526 -2.973 10.791 1.00 97.06 68 LEU A O 1
ATOM 521 N N . LEU A 1 69 ? -14.802 -1.326 12.289 1.00 96.56 69 LEU A N 1
ATOM 522 C CA . LEU A 1 69 ? -13.406 -1.358 12.744 1.00 96.56 69 LEU A CA 1
ATOM 523 C C . LEU A 1 69 ? -13.024 -2.722 13.330 1.00 96.56 69 LEU A C 1
ATOM 525 O O . LEU A 1 69 ? -11.960 -3.236 13.004 1.00 96.56 69 LEU A O 1
ATOM 529 N N . ALA A 1 70 ? -13.909 -3.329 14.126 1.00 96.25 70 ALA A N 1
ATOM 530 C CA . ALA A 1 70 ? -13.673 -4.661 14.675 1.00 96.25 70 ALA A CA 1
ATOM 531 C C . ALA A 1 70 ? -13.506 -5.721 13.570 1.00 96.25 70 ALA A C 1
ATOM 533 O O . ALA A 1 70 ? -12.619 -6.567 13.656 1.00 96.25 70 ALA A O 1
ATOM 534 N N . GLU A 1 71 ? -14.311 -5.648 12.507 1.00 97.44 71 GLU A N 1
ATOM 535 C CA . GLU A 1 71 ? -14.184 -6.555 11.360 1.00 97.44 71 GLU A CA 1
ATOM 536 C C . GLU A 1 71 ? -12.899 -6.293 10.558 1.00 97.44 71 GLU A C 1
ATOM 538 O O . GLU A 1 71 ? -12.219 -7.226 10.127 1.00 97.44 71 GLU A O 1
ATOM 543 N N . LEU A 1 72 ? -12.518 -5.022 10.395 1.00 95.44 72 LEU A N 1
ATOM 544 C CA . LEU A 1 72 ? -11.277 -4.647 9.717 1.00 95.44 72 LEU A CA 1
ATOM 545 C C . LEU A 1 72 ? -10.040 -5.185 10.446 1.00 95.44 72 LEU A C 1
ATOM 547 O O . LEU A 1 72 ? -9.109 -5.629 9.777 1.00 95.44 72 LEU A O 1
ATOM 551 N N . ASP A 1 73 ? -10.030 -5.211 11.781 1.00 94.31 73 ASP A N 1
ATOM 552 C CA . ASP A 1 73 ? -8.926 -5.791 12.562 1.00 94.31 73 ASP A CA 1
ATOM 553 C C . ASP A 1 73 ? -8.790 -7.312 12.339 1.00 94.31 73 ASP A C 1
ATOM 555 O O . ASP A 1 73 ? -7.676 -7.845 12.202 1.00 94.31 73 ASP A O 1
ATOM 559 N N . ILE A 1 74 ? -9.922 -8.019 12.240 1.00 96.12 74 ILE A N 1
ATOM 560 C CA . ILE A 1 74 ? -9.967 -9.461 11.946 1.00 96.12 74 ILE A CA 1
ATOM 561 C C . ILE A 1 74 ? -9.412 -9.728 10.542 1.00 96.12 74 ILE A C 1
ATOM 563 O O . ILE A 1 74 ? -8.530 -10.581 10.357 1.00 96.12 74 ILE A O 1
ATOM 567 N N . GLU A 1 75 ? -9.877 -8.976 9.545 1.00 93.31 75 GLU A N 1
ATOM 568 C CA . GLU A 1 75 ? -9.424 -9.148 8.167 1.00 93.31 75 GLU A CA 1
ATOM 569 C C . GLU A 1 75 ? -7.955 -8.738 8.000 1.00 93.31 75 GLU A C 1
ATOM 571 O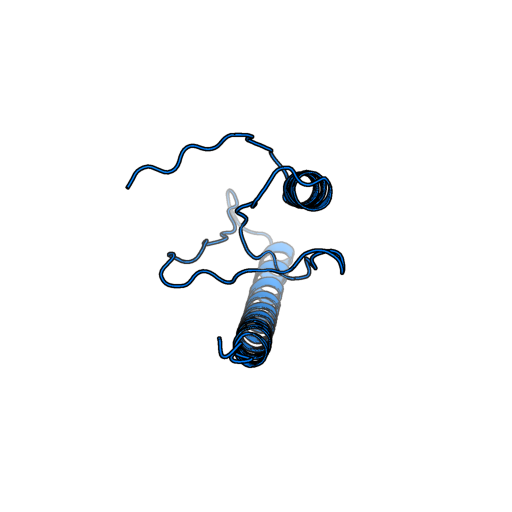 O . GLU A 1 75 ? -7.195 -9.442 7.331 1.00 93.31 75 GLU A O 1
ATOM 576 N N . ALA A 1 76 ? -7.497 -7.671 8.661 1.00 91.25 76 ALA A N 1
ATOM 577 C CA . ALA A 1 76 ? -6.095 -7.252 8.641 1.00 91.25 76 ALA A CA 1
ATOM 578 C C . ALA A 1 76 ? -5.161 -8.362 9.152 1.00 91.25 76 ALA A C 1
ATOM 580 O O . ALA A 1 76 ? -4.121 -8.641 8.542 1.00 91.25 76 ALA A O 1
ATOM 581 N N . THR A 1 77 ? -5.555 -9.060 10.220 1.00 91.94 77 THR A N 1
ATOM 582 C CA . THR A 1 77 ? -4.820 -10.220 10.750 1.00 91.94 77 THR A CA 1
ATOM 583 C C . THR A 1 77 ? -4.770 -11.362 9.731 1.00 91.94 77 THR A C 1
ATOM 585 O O . THR A 1 77 ? -3.705 -11.938 9.472 1.00 91.94 77 THR A O 1
ATOM 588 N N . THR A 1 78 ? -5.900 -11.650 9.084 1.00 92.19 78 THR A N 1
ATOM 589 C CA . THR A 1 78 ? -6.009 -12.682 8.042 1.00 92.19 78 THR A CA 1
ATOM 590 C C . THR A 1 78 ? -5.129 -12.360 6.831 1.00 92.19 78 THR A C 1
ATOM 592 O O . THR A 1 78 ? -4.385 -13.221 6.344 1.00 92.19 78 THR A O 1
ATOM 595 N N . GLN A 1 79 ? -5.145 -11.113 6.366 1.00 88.69 79 GLN A N 1
ATOM 596 C CA . GLN A 1 79 ? -4.316 -10.647 5.256 1.00 88.69 79 GLN A CA 1
ATOM 597 C C . GLN A 1 79 ? -2.829 -10.711 5.601 1.00 88.69 79 GLN A C 1
ATOM 599 O O . GLN A 1 79 ? -2.039 -11.226 4.806 1.00 88.69 79 GLN A O 1
ATOM 604 N N . ARG A 1 80 ? -2.435 -10.306 6.813 1.00 84.81 80 ARG A N 1
ATOM 605 C CA . ARG A 1 80 ? -1.043 -10.403 7.280 1.00 84.81 80 ARG A 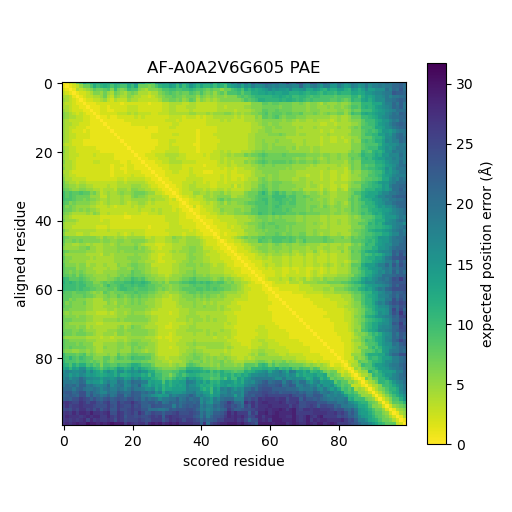CA 1
ATOM 606 C C . ARG A 1 80 ? -0.518 -11.840 7.231 1.00 84.81 80 ARG A C 1
ATOM 608 O O . ARG A 1 80 ? 0.591 -12.074 6.744 1.00 84.81 80 ARG A O 1
ATOM 615 N N . ALA A 1 81 ? -1.326 -12.814 7.650 1.00 86.25 81 ALA A N 1
ATOM 616 C CA . ALA A 1 81 ? -0.967 -14.230 7.567 1.00 86.25 81 ALA A CA 1
ATOM 617 C C . ALA A 1 81 ? -0.824 -14.726 6.111 1.00 86.25 81 ALA A C 1
ATOM 619 O O . ALA A 1 81 ? 0.078 -15.514 5.806 1.00 86.25 81 ALA A O 1
ATOM 620 N N . ARG A 1 82 ? -1.682 -14.260 5.191 1.00 83.31 82 ARG A N 1
ATOM 621 C CA . ARG A 1 82 ? -1.607 -14.591 3.753 1.00 83.31 82 ARG A CA 1
ATOM 622 C C . ARG A 1 82 ? -0.344 -14.023 3.097 1.00 83.31 82 ARG A C 1
ATOM 624 O O . ARG A 1 82 ? 0.314 -14.741 2.341 1.00 83.31 82 ARG A O 1
ATOM 631 N N . ILE A 1 83 ? 0.024 -12.781 3.419 1.00 77.25 83 ILE A N 1
ATOM 632 C CA . ILE A 1 83 ? 1.235 -12.117 2.904 1.00 77.25 83 ILE A CA 1
ATOM 633 C C . ILE A 1 83 ? 2.492 -12.884 3.330 1.00 77.25 83 ILE A C 1
ATOM 635 O O . ILE A 1 83 ? 3.318 -13.219 2.479 1.00 77.25 83 ILE A O 1
ATOM 639 N N . GLY A 1 84 ? 2.605 -13.243 4.616 1.00 71.19 84 GLY A N 1
ATOM 640 C CA . GLY A 1 84 ? 3.756 -13.995 5.135 1.00 71.19 84 GLY A CA 1
ATOM 641 C C . GLY A 1 84 ? 3.965 -15.343 4.431 1.00 71.19 84 GLY A C 1
ATOM 642 O O . GLY A 1 8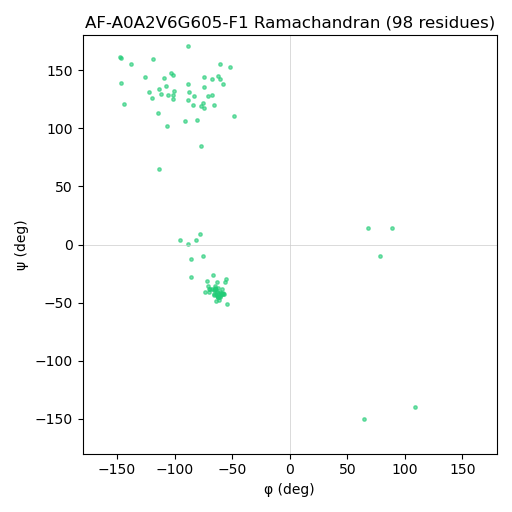4 ? 5.081 -15.680 4.034 1.00 71.19 84 GLY A O 1
ATOM 643 N N . LYS A 1 85 ? 2.880 -16.088 4.172 1.00 63.62 85 LYS A N 1
ATOM 644 C CA . LYS A 1 85 ? 2.938 -17.356 3.419 1.00 63.62 85 LYS A CA 1
ATOM 645 C C . LYS A 1 85 ? 3.373 -17.161 1.961 1.00 63.62 85 LYS A C 1
ATOM 647 O O . LYS A 1 85 ? 4.075 -18.011 1.414 1.00 63.62 85 LYS A O 1
ATOM 652 N N . ARG A 1 86 ? 2.968 -16.060 1.319 1.00 63.78 86 ARG A N 1
ATOM 653 C CA . ARG A 1 86 ? 3.301 -15.762 -0.084 1.00 63.78 86 ARG A CA 1
ATOM 654 C C . ARG A 1 86 ? 4.762 -15.339 -0.264 1.00 63.78 86 ARG A C 1
ATOM 656 O O . ARG A 1 86 ? 5.402 -15.813 -1.201 1.00 63.78 86 ARG A O 1
ATOM 663 N N . GLY A 1 87 ? 5.299 -14.528 0.651 1.00 59.75 87 GLY A N 1
ATOM 664 C CA . GLY A 1 87 ? 6.719 -14.147 0.658 1.00 59.75 87 GLY A CA 1
ATOM 665 C C . GLY A 1 87 ? 7.652 -15.358 0.778 1.00 59.75 87 GLY A C 1
ATOM 666 O O . GLY A 1 87 ? 8.610 -15.478 0.017 1.00 59.75 87 GLY A O 1
ATOM 667 N N . SER A 1 88 ? 7.307 -16.316 1.647 1.00 55.25 88 SER A N 1
ATOM 668 C CA . SER A 1 88 ? 8.061 -17.567 1.827 1.00 55.25 88 SER A CA 1
ATOM 669 C C . SER A 1 88 ? 8.087 -18.449 0.566 1.00 55.25 88 SER A C 1
ATOM 671 O O . SER A 1 88 ? 9.145 -18.961 0.199 1.00 55.25 88 SER A O 1
ATOM 673 N N . ARG A 1 89 ? 6.962 -18.574 -0.159 1.00 54.56 89 ARG A N 1
ATOM 674 C CA . ARG A 1 89 ? 6.908 -19.338 -1.424 1.00 54.56 89 ARG A CA 1
ATOM 675 C C . ARG A 1 89 ? 7.750 -18.708 -2.534 1.00 54.56 89 ARG A C 1
ATOM 677 O O . ARG A 1 89 ? 8.405 -19.434 -3.269 1.00 54.56 89 ARG A O 1
ATOM 684 N N . SER A 1 90 ? 7.753 -17.378 -2.645 1.00 52.97 90 SER A N 1
ATOM 685 C CA . SER A 1 90 ? 8.509 -16.676 -3.692 1.00 52.97 90 SER A CA 1
ATOM 686 C C . SER A 1 90 ? 10.025 -16.713 -3.456 1.00 52.97 90 SER A C 1
ATOM 688 O O . SER A 1 90 ? 10.788 -16.750 -4.419 1.00 52.97 90 SER A O 1
ATOM 690 N N . ALA A 1 91 ? 10.468 -16.744 -2.192 1.00 51.91 91 ALA A N 1
ATOM 691 C CA . ALA A 1 91 ? 11.879 -16.902 -1.835 1.00 51.91 91 ALA A CA 1
ATOM 692 C C . ALA A 1 91 ? 12.409 -18.317 -2.141 1.00 51.91 91 ALA A C 1
ATOM 694 O O . ALA A 1 91 ? 13.525 -18.464 -2.638 1.00 51.91 91 ALA A O 1
ATOM 695 N N . ALA A 1 92 ? 11.594 -19.356 -1.917 1.00 49.34 92 ALA A N 1
ATOM 696 C CA . ALA A 1 92 ? 11.982 -20.751 -2.143 1.00 49.34 92 ALA A CA 1
ATOM 697 C C . ALA A 1 92 ? 12.217 -21.101 -3.628 1.00 49.34 92 ALA A C 1
ATOM 699 O O . ALA A 1 92 ? 13.001 -21.996 -3.931 1.00 49.34 92 ALA A O 1
ATOM 700 N N . THR A 1 93 ? 11.581 -20.392 -4.566 1.00 50.41 93 THR A N 1
ATOM 701 C CA . THR A 1 93 ? 11.729 -20.649 -6.012 1.00 50.41 93 THR A CA 1
ATOM 702 C C . THR A 1 93 ? 12.939 -19.933 -6.637 1.00 50.41 93 THR A C 1
ATOM 704 O O . THR A 1 93 ? 13.325 -20.255 -7.755 1.00 50.41 93 THR A O 1
ATOM 707 N N . SER A 1 94 ? 13.574 -18.978 -5.943 1.00 49.00 94 SER A N 1
ATOM 708 C CA . SER A 1 94 ? 14.565 -18.073 -6.556 1.00 49.00 94 SER A CA 1
ATOM 709 C C . SER A 1 94 ? 16.019 -18.575 -6.561 1.00 49.00 94 SER A C 1
ATOM 711 O O . SER A 1 94 ? 16.887 -17.873 -7.077 1.00 49.00 94 SER A O 1
ATOM 713 N N . PHE A 1 95 ? 16.315 -19.768 -6.037 1.00 47.19 95 PHE A N 1
ATOM 714 C CA . PHE A 1 95 ? 17.676 -20.322 -6.016 1.00 47.19 95 PHE A CA 1
ATOM 715 C C . PHE A 1 95 ? 17.813 -21.574 -6.897 1.00 47.19 95 PHE A C 1
ATOM 717 O O . PHE A 1 95 ? 18.120 -22.657 -6.404 1.00 47.19 95 PHE A O 1
A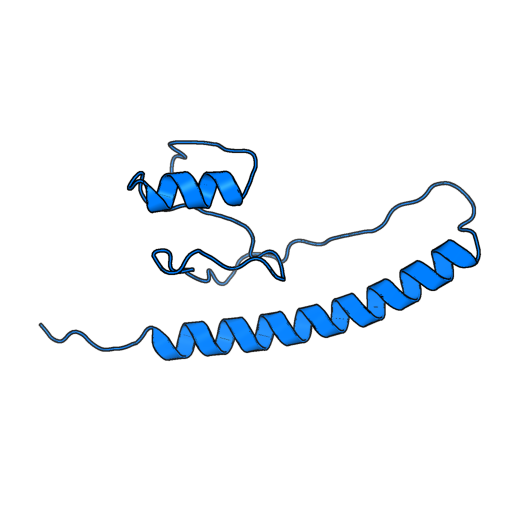TOM 724 N N . SER A 1 96 ? 17.656 -21.445 -8.220 1.00 45.22 96 SER A N 1
ATOM 725 C CA . SER A 1 96 ? 18.298 -22.401 -9.134 1.00 45.22 96 SER A CA 1
ATOM 726 C C . SER A 1 96 ? 19.672 -21.859 -9.523 1.00 45.22 96 SER A C 1
ATOM 728 O O . SER A 1 96 ? 19.782 -20.904 -10.290 1.00 45.22 96 SER A O 1
ATOM 730 N N . ARG A 1 97 ? 20.724 -22.463 -8.959 1.00 44.75 97 ARG A N 1
ATOM 731 C CA . ARG A 1 97 ? 22.126 -22.258 -9.351 1.00 44.75 97 ARG A CA 1
ATOM 732 C C . ARG A 1 97 ? 22.272 -22.379 -10.871 1.00 44.75 97 ARG A C 1
ATOM 734 O O . ARG A 1 97 ? 22.223 -23.488 -11.394 1.00 44.75 97 ARG A O 1
ATOM 741 N N . VAL A 1 98 ? 22.543 -21.271 -11.553 1.00 42.09 98 VAL A N 1
ATOM 742 C CA . VAL A 1 98 ? 23.252 -21.317 -12.834 1.00 42.09 98 VAL A CA 1
ATOM 743 C C . VAL A 1 98 ? 24.731 -21.445 -12.481 1.00 42.09 98 VAL A C 1
ATOM 745 O O . VAL A 1 98 ? 25.325 -20.521 -11.930 1.00 42.09 98 VAL A O 1
ATOM 748 N N . ARG A 1 99 ? 25.292 -22.639 -12.691 1.00 42.62 99 ARG A N 1
ATOM 749 C CA . ARG A 1 99 ? 26.743 -22.841 -12.721 1.00 42.62 99 ARG A CA 1
ATOM 750 C C . ARG A 1 99 ? 27.230 -22.331 -14.076 1.00 42.62 99 ARG A C 1
ATOM 752 O O . ARG A 1 99 ? 26.759 -22.836 -15.093 1.00 42.62 99 ARG A O 1
ATOM 759 N N . LEU A 1 100 ? 28.108 -21.331 -14.056 1.00 45.38 100 LEU A N 1
ATOM 760 C CA . LEU A 1 100 ? 29.071 -21.105 -15.134 1.00 45.38 100 LEU A CA 1
ATOM 761 C C . LEU A 1 100 ? 30.242 -22.073 -14.946 1.00 45.38 100 LEU A C 1
ATOM 763 O O . LEU A 1 100 ? 30.541 -22.386 -13.766 1.00 45.38 100 LEU A O 1
#